Protein AF-A0A2M8GGN1-F1 (afdb_monomer)

Radius of gyration: 11.78 Å; Cα contacts (8 Å, |Δi|>4): 49; chains: 1; bounding box: 24×29×25 Å

Mean predicted aligned error: 3.82 Å

Secondary structure (DSSP, 8-state):
-HHHHHHHHHHHHS---HHHHHHHTTS-HHHHHHHHHHHHHHHHH-HHHHHHHHHHHHHHHH---

Structure (mmCIF, N/CA/C/O backbone):
data_AF-A0A2M8GGN1-F1
#
_entry.id   AF-A0A2M8GGN1-F1
#
loop_
_atom_site.group_PDB
_atom_site.id
_atom_site.type_symbol
_atom_site.label_atom_id
_atom_site.label_alt_id
_atom_site.label_comp_id
_atom_site.label_asym_id
_atom_site.label_entity_id
_atom_site.label_seq_id
_atom_site.pdbx_PDB_ins_code
_atom_site.Cartn_x
_atom_site.Cartn_y
_atom_site.Cartn_z
_atom_site.occupancy
_atom_site.B_iso_or_equiv
_atom_site.auth_seq_id
_atom_site.auth_comp_id
_atom_site.auth_asym_id
_atom_site.auth_atom_id
_atom_site.pdbx_PDB_model_num
ATOM 1 N N . MET A 1 1 ? -9.455 7.566 -5.939 1.00 68.44 1 MET A N 1
ATOM 2 C CA . MET A 1 1 ? -9.120 6.839 -4.692 1.00 68.44 1 MET A CA 1
ATOM 3 C C . MET A 1 1 ? -8.843 5.363 -4.935 1.00 68.44 1 MET A C 1
ATOM 5 O O . MET A 1 1 ? -7.812 4.892 -4.474 1.00 68.44 1 MET A O 1
ATOM 9 N N . THR A 1 2 ? -9.665 4.677 -5.733 1.00 85.38 2 THR A N 1
ATOM 10 C CA . THR A 1 2 ? -9.564 3.240 -6.052 1.00 85.38 2 THR A CA 1
ATOM 11 C C . THR A 1 2 ? -8.149 2.767 -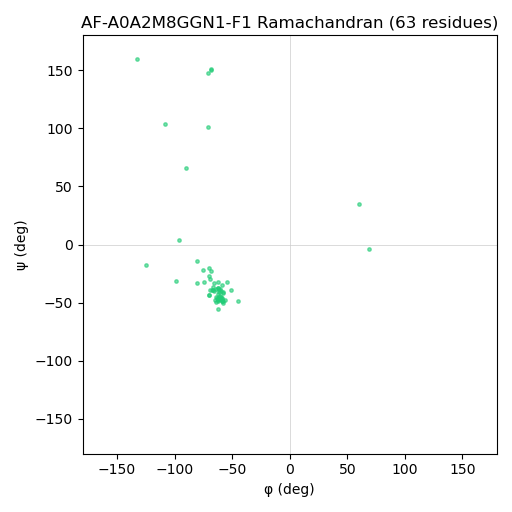6.395 1.00 85.38 2 THR A C 1
ATOM 13 O O . THR A 1 2 ? -7.653 1.845 -5.767 1.00 85.38 2 THR A O 1
ATOM 16 N N . ARG A 1 3 ? -7.430 3.471 -7.281 1.00 92.94 3 ARG A N 1
ATOM 17 C CA . ARG A 1 3 ? -6.057 3.101 -7.677 1.00 92.94 3 ARG A CA 1
ATOM 18 C C . ARG A 1 3 ? -5.059 3.032 -6.511 1.00 92.94 3 ARG A C 1
ATOM 20 O O . ARG A 1 3 ? -4.241 2.125 -6.479 1.00 92.94 3 ARG A O 1
ATOM 27 N N . LYS A 1 4 ? -5.115 3.969 -5.555 1.00 93.12 4 LYS A N 1
ATOM 28 C CA . LYS A 1 4 ? -4.197 3.986 -4.395 1.00 93.12 4 LYS A CA 1
ATOM 29 C C . LYS A 1 4 ? -4.483 2.816 -3.453 1.00 93.12 4 LYS A C 1
ATOM 31 O O . LYS A 1 4 ? -3.551 2.194 -2.963 1.00 93.12 4 LYS A O 1
ATOM 36 N N . VAL A 1 5 ? -5.767 2.511 -3.264 1.00 93.25 5 VAL A N 1
ATOM 37 C CA . VAL A 1 5 ? -6.239 1.366 -2.477 1.00 93.25 5 VAL A CA 1
ATOM 38 C C . VAL A 1 5 ? -5.785 0.054 -3.122 1.00 93.25 5 VAL A C 1
ATOM 40 O O . VAL A 1 5 ? -5.200 -0.779 -2.443 1.00 93.25 5 VAL A O 1
ATOM 43 N N . SER A 1 6 ? -5.938 -0.099 -4.441 1.00 94.44 6 SER A N 1
ATOM 44 C CA . SER A 1 6 ? -5.444 -1.279 -5.165 1.00 94.44 6 SER A CA 1
ATOM 45 C C . SER A 1 6 ? -3.929 -1.455 -5.034 1.00 94.44 6 SER A C 1
ATOM 47 O O . SER A 1 6 ? -3.474 -2.553 -4.741 1.00 94.44 6 SER A O 1
ATOM 49 N N . ILE A 1 7 ? -3.151 -0.378 -5.196 1.00 95.88 7 ILE A N 1
ATOM 50 C CA . ILE A 1 7 ? -1.690 -0.413 -5.028 1.00 95.88 7 ILE A CA 1
ATOM 51 C C . ILE A 1 7 ? -1.308 -0.870 -3.614 1.00 95.88 7 ILE A C 1
ATOM 53 O O . ILE A 1 7 ? -0.452 -1.742 -3.472 1.00 95.88 7 ILE A O 1
ATOM 57 N N . PHE A 1 8 ? -1.968 -0.323 -2.589 1.00 95.12 8 PHE A N 1
ATOM 58 C CA . PHE A 1 8 ? -1.755 -0.702 -1.192 1.00 95.12 8 PHE A CA 1
ATOM 59 C C . PHE A 1 8 ? -2.016 -2.194 -0.955 1.00 95.12 8 PHE A C 1
ATOM 61 O O . PHE A 1 8 ? -1.160 -2.887 -0.408 1.00 95.12 8 PHE A O 1
ATOM 68 N N . PHE A 1 9 ? -3.151 -2.715 -1.429 1.00 93.81 9 PHE A N 1
ATOM 69 C CA . PHE A 1 9 ? -3.484 -4.131 -1.268 1.00 93.81 9 PHE A CA 1
ATOM 70 C C . PHE A 1 9 ? -2.555 -5.052 -2.061 1.00 93.81 9 PHE A C 1
ATOM 72 O O . PHE A 1 9 ? -2.130 -6.078 -1.532 1.00 93.81 9 PHE A O 1
ATOM 79 N N . CYS A 1 10 ? -2.162 -4.677 -3.283 1.00 94.38 10 CYS A N 1
ATOM 80 C CA . CYS A 1 10 ? -1.144 -5.419 -4.023 1.00 94.38 10 CYS A CA 1
ATOM 81 C C . CYS A 1 10 ? 0.171 -5.465 -3.237 1.00 94.38 10 CYS A C 1
ATOM 83 O O . CYS A 1 10 ? 0.719 -6.545 -3.041 1.00 94.38 10 CYS A O 1
ATOM 85 N N . GLN A 1 11 ? 0.659 -4.332 -2.729 1.00 94.38 11 GLN A N 1
ATOM 86 C CA . GLN A 1 11 ? 1.904 -4.311 -1.960 1.00 94.38 11 GLN A CA 1
ATOM 87 C C . GLN A 1 11 ? 1.815 -5.164 -0.689 1.00 94.38 11 GLN A C 1
ATOM 89 O O . GLN A 1 11 ? 2.786 -5.828 -0.340 1.00 94.38 11 GLN A O 1
ATOM 94 N N . LYS A 1 12 ? 0.669 -5.142 -0.001 1.00 91.81 12 LYS A N 1
ATOM 95 C CA . LYS A 1 12 ? 0.499 -5.800 1.297 1.00 91.81 12 LYS A CA 1
ATOM 96 C C . LYS A 1 12 ? 0.234 -7.305 1.199 1.00 91.81 12 LYS A C 1
ATOM 98 O O . LYS A 1 12 ? 0.686 -8.037 2.072 1.00 91.81 12 LYS A O 1
ATOM 103 N N . TYR A 1 13 ? -0.464 -7.766 0.158 1.00 90.94 13 TYR A N 1
ATOM 104 C CA . TYR A 1 13 ? -0.961 -9.149 0.093 1.00 90.94 13 TYR A CA 1
ATOM 105 C C . TYR A 1 13 ? -0.543 -9.941 -1.150 1.00 90.94 13 TYR A C 1
ATOM 107 O O . TYR A 1 13 ? -0.630 -11.160 -1.126 1.00 90.94 13 TYR A O 1
ATOM 115 N N . SER A 1 14 ? -0.086 -9.308 -2.238 1.00 91.00 14 SER A N 1
ATOM 116 C CA . SER A 1 14 ? 0.171 -10.057 -3.486 1.00 91.00 14 SER A CA 1
ATOM 117 C C . SER A 1 14 ? 1.504 -10.811 -3.526 1.00 91.00 14 SER A C 1
ATOM 119 O O . SER A 1 14 ? 1.721 -11.596 -4.443 1.00 91.00 14 SER A O 1
ATOM 121 N N . GLY A 1 15 ? 2.435 -10.520 -2.612 1.00 92.06 15 GLY A N 1
ATOM 122 C CA . GLY A 1 15 ? 3.814 -11.023 -2.673 1.00 92.06 15 GLY A CA 1
ATOM 123 C C . GLY A 1 15 ? 4.664 -10.441 -3.816 1.00 92.06 15 GLY A C 1
ATOM 124 O O . GLY A 1 15 ? 5.858 -10.727 -3.892 1.00 92.06 15 GLY A O 1
ATOM 125 N N . ALA A 1 16 ? 4.090 -9.605 -4.688 1.00 95.38 16 ALA A N 1
ATOM 126 C CA . ALA A 1 16 ? 4.801 -8.996 -5.805 1.00 95.38 16 ALA A CA 1
ATOM 127 C C . ALA A 1 16 ? 5.803 -7.927 -5.343 1.00 95.38 16 ALA A C 1
ATOM 129 O O . ALA A 1 16 ? 5.577 -7.173 -4.391 1.00 95.38 16 ALA A O 1
ATOM 130 N N . LYS A 1 17 ? 6.906 -7.800 -6.081 1.00 96.88 17 LYS A N 1
ATOM 131 C CA . LYS A 1 17 ? 7.907 -6.755 -5.864 1.00 96.88 17 LYS A CA 1
ATOM 132 C C . LYS A 1 17 ? 7.327 -5.392 -6.235 1.00 96.88 17 LYS A C 1
ATOM 134 O O . LYS A 1 17 ? 6.561 -5.247 -7.185 1.00 96.88 17 LYS A O 1
ATOM 139 N N . LEU A 1 18 ? 7.800 -4.339 -5.566 1.00 97.06 18 LEU A N 1
ATOM 140 C CA . LEU A 1 18 ? 7.386 -2.955 -5.851 1.00 97.06 18 LEU A CA 1
ATOM 141 C C . LEU A 1 18 ? 7.580 -2.553 -7.320 1.00 97.06 18 LEU A C 1
ATOM 143 O O . LEU A 1 18 ? 6.816 -1.745 -7.841 1.00 97.06 18 LEU A O 1
ATOM 147 N N . LYS A 1 19 ? 8.604 -3.105 -7.982 1.00 97.38 19 LYS A N 1
ATOM 148 C CA . LYS A 1 19 ? 8.848 -2.892 -9.412 1.00 97.38 19 LYS A CA 1
ATOM 149 C C . LYS A 1 19 ? 7.726 -3.488 -10.268 1.00 97.38 19 LYS A C 1
ATOM 151 O O . LYS A 1 19 ? 7.187 -2.774 -11.100 1.00 97.38 19 LYS A O 1
ATOM 156 N N . GLU A 1 20 ? 7.326 -4.729 -10.001 1.00 97.81 20 GLU A N 1
ATOM 157 C CA . GLU A 1 20 ? 6.272 -5.442 -10.740 1.00 97.81 20 GLU A CA 1
ATOM 158 C C . GLU A 1 20 ? 4.902 -4.783 -10.534 1.00 97.81 20 GLU A C 1
ATOM 160 O O . GLU A 1 20 ? 4.124 -4.618 -11.472 1.00 97.81 20 GLU A O 1
ATOM 165 N N . ILE A 1 21 ? 4.614 -4.341 -9.305 1.00 97.56 21 ILE A N 1
ATOM 166 C CA . ILE A 1 21 ? 3.415 -3.547 -9.009 1.00 97.56 21 ILE A CA 1
ATOM 167 C C . ILE A 1 21 ? 3.480 -2.223 -9.778 1.00 97.56 21 ILE A C 1
ATOM 169 O O . ILE A 1 21 ? 2.520 -1.840 -10.441 1.00 97.56 21 ILE A O 1
ATOM 173 N N . GLY A 1 22 ? 4.619 -1.532 -9.728 1.00 97.25 22 GLY A N 1
ATOM 174 C CA . GLY A 1 22 ? 4.823 -0.277 -10.444 1.00 97.25 22 GLY A CA 1
ATOM 175 C C . GLY A 1 22 ? 4.568 -0.412 -11.943 1.00 97.25 22 GLY A C 1
ATOM 176 O O . GLY A 1 22 ? 3.797 0.367 -12.495 1.00 97.25 22 GLY A O 1
ATOM 177 N N . GLU A 1 23 ? 5.126 -1.444 -12.574 1.00 97.88 23 GLU A N 1
ATOM 178 C CA . GLU A 1 23 ? 4.916 -1.769 -13.988 1.00 97.88 23 GLU A CA 1
ATOM 179 C C . GLU A 1 23 ? 3.433 -2.001 -14.306 1.00 97.88 23 GLU A C 1
ATOM 181 O O . GLU A 1 23 ? 2.904 -1.351 -15.208 1.00 97.88 23 GLU A O 1
ATOM 186 N N . ARG A 1 24 ? 2.721 -2.818 -13.512 1.00 97.12 24 ARG A N 1
ATOM 187 C CA . ARG A 1 24 ? 1.270 -3.043 -13.693 1.00 97.12 24 ARG A CA 1
ATOM 188 C C . ARG A 1 24 ? 0.448 -1.761 -13.603 1.00 97.12 24 ARG A C 1
ATOM 190 O O . ARG A 1 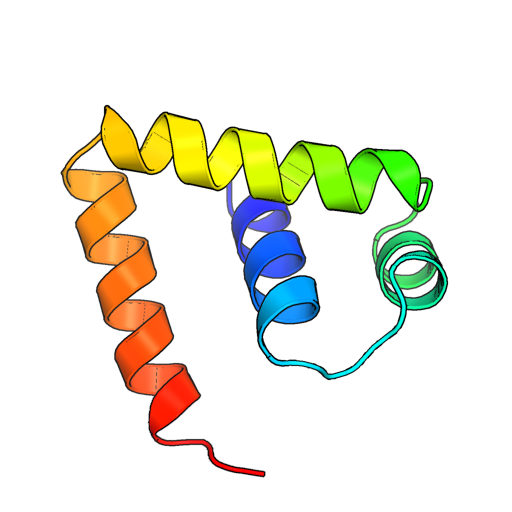24 ? -0.558 -1.623 -14.290 1.00 97.12 24 ARG A O 1
ATOM 197 N N . PHE A 1 25 ? 0.855 -0.830 -12.744 1.00 95.50 25 PHE A N 1
ATOM 198 C CA . PHE A 1 25 ? 0.164 0.441 -12.559 1.00 95.50 25 PHE A CA 1
ATOM 199 C C . PHE A 1 25 ? 0.774 1.586 -13.379 1.00 95.50 25 PHE A C 1
ATOM 201 O O . PHE A 1 25 ? 0.304 2.709 -13.224 1.00 95.50 25 PHE A O 1
ATOM 208 N N . GLY A 1 26 ? 1.787 1.367 -14.222 1.00 96.94 26 GLY A N 1
ATOM 209 C CA . GLY A 1 26 ? 2.454 2.425 -14.993 1.00 96.94 26 GLY A CA 1
ATOM 210 C C . GLY A 1 26 ? 3.109 3.519 -14.134 1.00 96.94 26 GLY A C 1
ATOM 211 O O . GLY A 1 26 ? 3.061 4.696 -14.487 1.00 96.94 26 GLY A O 1
ATOM 212 N N .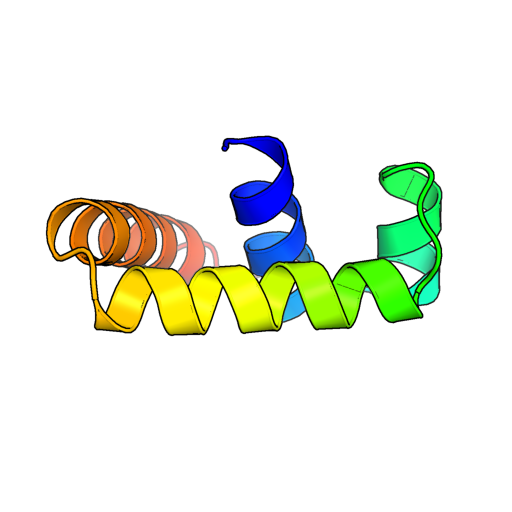 ILE A 1 27 ? 3.659 3.166 -12.969 1.00 96.75 27 ILE A N 1
ATOM 213 C CA . ILE A 1 27 ? 4.340 4.084 -12.041 1.00 96.75 27 ILE A CA 1
ATOM 214 C C . ILE A 1 27 ? 5.684 3.516 -11.577 1.00 96.75 27 ILE A C 1
ATOM 216 O O . ILE A 1 27 ? 5.929 2.316 -11.619 1.00 96.75 27 ILE A O 1
ATOM 220 N N . ARG A 1 28 ? 6.575 4.381 -11.082 1.00 97.19 28 ARG A N 1
ATOM 221 C CA . ARG A 1 28 ? 7.857 3.934 -10.514 1.00 97.19 28 ARG A CA 1
ATOM 222 C C . ARG A 1 28 ? 7.639 3.166 -9.208 1.00 97.19 28 ARG A C 1
ATOM 224 O O . ARG A 1 28 ? 6.734 3.491 -8.441 1.00 97.19 28 ARG A O 1
ATOM 231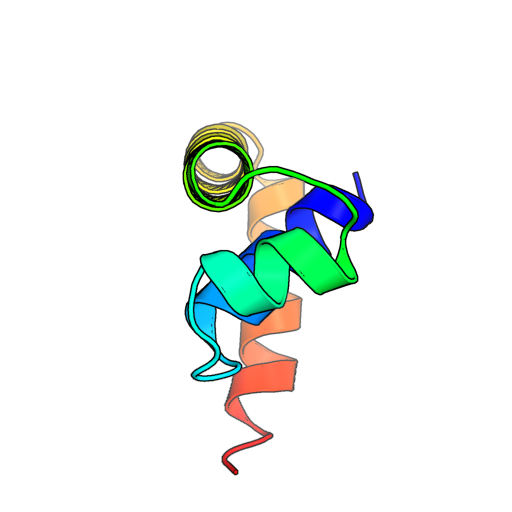 N N . ASN A 1 29 ? 8.537 2.235 -8.898 1.00 95.44 29 ASN A N 1
ATOM 232 C CA . ASN A 1 29 ? 8.562 1.506 -7.622 1.00 95.44 29 ASN A CA 1
ATOM 233 C C . ASN A 1 29 ? 8.509 2.437 -6.390 1.00 95.44 29 ASN A C 1
ATOM 235 O O . ASN A 1 29 ? 7.796 2.156 -5.435 1.00 95.44 29 ASN A O 1
ATOM 239 N N . VAL A 1 30 ? 9.191 3.587 -6.426 1.00 97.19 30 VAL A N 1
ATOM 240 C CA . VAL A 1 30 ? 9.140 4.589 -5.346 1.00 97.19 30 VAL A CA 1
ATOM 241 C C . VAL A 1 30 ? 7.724 5.150 -5.164 1.00 97.19 30 VAL A C 1
ATOM 243 O O . VAL A 1 30 ? 7.279 5.368 -4.038 1.00 97.19 30 VAL A O 1
ATOM 246 N N . ALA A 1 31 ? 6.987 5.350 -6.259 1.00 96.25 31 ALA A N 1
ATOM 247 C CA . ALA A 1 31 ? 5.614 5.843 -6.214 1.00 96.25 31 ALA A CA 1
ATOM 248 C C . ALA A 1 31 ? 4.640 4.804 -5.632 1.00 96.25 31 ALA A C 1
ATOM 250 O O . ALA A 1 31 ? 3.652 5.201 -5.020 1.00 96.25 31 ALA A O 1
ATOM 251 N N . VAL A 1 32 ? 4.935 3.503 -5.758 1.00 97.31 32 VAL A N 1
ATOM 252 C CA . VAL A 1 32 ? 4.189 2.422 -5.085 1.00 97.31 32 VAL A CA 1
ATOM 253 C C . VAL A 1 32 ? 4.312 2.571 -3.569 1.00 97.31 32 VAL A C 1
ATOM 255 O O . VAL A 1 32 ? 3.300 2.748 -2.894 1.00 97.31 32 VAL A O 1
ATOM 258 N N . SER A 1 33 ? 5.542 2.625 -3.041 1.00 96.50 33 SER A N 1
ATOM 259 C CA . SER A 1 33 ? 5.774 2.798 -1.598 1.00 96.50 33 SER A CA 1
ATOM 260 C C . SER A 1 33 ? 5.145 4.080 -1.055 1.00 96.50 33 SER A C 1
ATOM 262 O O . SER A 1 33 ? 4.533 4.078 0.014 1.00 96.50 33 SER A O 1
ATOM 264 N N . GLN A 1 34 ? 5.259 5.185 -1.798 1.00 97.31 34 GLN A N 1
ATOM 265 C CA . GLN A 1 34 ? 4.641 6.449 -1.401 1.00 97.31 34 GLN A CA 1
ATOM 266 C C . GLN A 1 34 ? 3.111 6.388 -1.423 1.00 97.31 34 GLN A C 1
ATOM 268 O O . GLN A 1 34 ? 2.474 6.963 -0.540 1.00 97.31 34 GLN A O 1
ATOM 273 N N . ALA A 1 35 ? 2.505 5.725 -2.413 1.00 95.69 35 ALA A N 1
ATOM 274 C CA . ALA A 1 35 ? 1.055 5.594 -2.498 1.00 95.69 35 ALA A CA 1
ATOM 275 C C . ALA A 1 35 ? 0.495 4.842 -1.287 1.00 95.69 35 ALA A C 1
ATOM 277 O O . ALA A 1 35 ? -0.468 5.319 -0.685 1.00 95.69 35 ALA A O 1
ATOM 278 N N . SER A 1 36 ? 1.138 3.739 -0.900 1.00 94.56 36 SER A N 1
ATOM 279 C CA . SER A 1 36 ? 0.757 2.952 0.274 1.00 94.56 36 SER A CA 1
ATOM 280 C C . SER A 1 36 ? 0.912 3.745 1.565 1.00 94.56 36 SER A C 1
ATOM 282 O O . SER A 1 36 ? -0.058 3.886 2.305 1.00 94.56 36 SER A O 1
ATOM 284 N N . ARG A 1 37 ? 2.069 4.387 1.787 1.00 95.50 37 ARG A N 1
ATOM 285 C CA . ARG A 1 37 ? 2.286 5.192 3.000 1.00 95.50 37 ARG A CA 1
ATOM 286 C C . ARG A 1 37 ? 1.307 6.361 3.120 1.00 95.50 37 ARG A C 1
ATOM 288 O O . ARG A 1 37 ? 0.802 6.637 4.201 1.00 95.50 37 ARG A O 1
ATOM 295 N N . ARG A 1 38 ? 1.002 7.052 2.016 1.00 95.75 38 ARG A N 1
ATOM 296 C CA . ARG A 1 38 ? 0.003 8.138 2.014 1.00 95.75 38 ARG A CA 1
ATOM 297 C C . ARG A 1 38 ? -1.407 7.628 2.299 1.00 95.75 38 ARG A C 1
ATOM 299 O O . ARG A 1 38 ? -2.198 8.367 2.875 1.00 95.75 38 ARG A O 1
ATOM 306 N N . LEU A 1 39 ? -1.737 6.412 1.865 1.00 94.56 39 LEU A N 1
ATOM 307 C CA . LEU A 1 39 ? -3.036 5.815 2.151 1.00 94.56 39 LEU A CA 1
ATOM 308 C C . LEU A 1 39 ? -3.164 5.453 3.634 1.00 94.56 39 LEU A C 1
ATOM 310 O O . LEU A 1 39 ? -4.191 5.766 4.224 1.00 94.56 39 LEU A O 1
ATOM 314 N N . GLU A 1 40 ? -2.123 4.872 4.234 1.00 93.38 40 GLU A N 1
ATOM 315 C CA . GLU A 1 40 ? -2.091 4.558 5.670 1.00 93.38 40 GLU A CA 1
ATOM 316 C C . GLU A 1 40 ? -2.229 5.811 6.534 1.00 93.38 40 GLU A C 1
ATOM 318 O O . GLU A 1 40 ? -3.062 5.841 7.434 1.00 93.38 40 GLU A O 1
ATOM 323 N N . LEU A 1 41 ? -1.468 6.868 6.224 1.00 95.94 41 LEU A N 1
ATOM 324 C CA . LEU A 1 41 ? -1.579 8.147 6.930 1.00 95.94 41 LEU A CA 1
ATOM 325 C C . LEU A 1 41 ? -2.996 8.713 6.825 1.00 95.94 41 LEU A C 1
ATOM 327 O O . LEU A 1 41 ? -3.600 9.053 7.837 1.00 95.94 41 LEU A O 1
ATOM 331 N N . LYS A 1 42 ? -3.568 8.722 5.614 1.00 94.75 42 LYS A N 1
ATOM 332 C CA . LYS A 1 42 ? -4.936 9.201 5.411 1.00 94.75 42 LYS A CA 1
ATOM 333 C C . LYS A 1 42 ? -5.961 8.355 6.172 1.00 94.75 42 LYS A C 1
ATOM 335 O O . LYS A 1 42 ? -6.921 8.900 6.696 1.00 94.75 42 LYS A O 1
ATOM 340 N N . ALA A 1 43 ? -5.773 7.040 6.254 1.00 93.06 43 ALA A N 1
ATOM 341 C CA . ALA A 1 43 ? -6.643 6.163 7.034 1.00 93.06 43 ALA A CA 1
ATOM 342 C C . ALA A 1 43 ? -6.493 6.365 8.555 1.00 93.06 43 ALA A C 1
ATOM 344 O O . 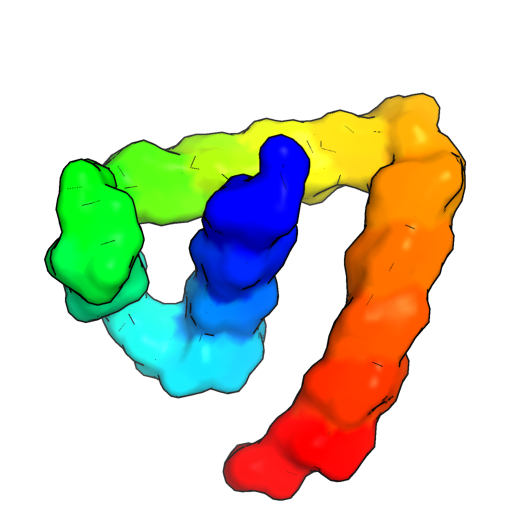ALA A 1 43 ? -7.396 6.009 9.306 1.00 93.06 43 ALA A O 1
ATOM 345 N N . GLY A 1 44 ? -5.380 6.939 9.020 1.00 93.62 44 GLY A N 1
ATOM 346 C CA . GLY A 1 44 ? -5.220 7.375 10.409 1.00 93.62 44 GLY A CA 1
ATOM 347 C C . GLY A 1 44 ? -6.098 8.578 10.768 1.00 93.62 44 GLY A C 1
ATOM 348 O O . GLY A 1 44 ? -6.521 8.696 11.913 1.00 93.62 44 GLY A O 1
ATOM 349 N N . GLU A 1 45 ? -6.401 9.430 9.788 1.00 95.50 45 GLU A N 1
ATOM 350 C CA . GLU A 1 45 ? -7.178 10.667 9.957 1.00 95.50 45 GLU A CA 1
ATOM 351 C C . GLU A 1 45 ? -8.658 10.497 9.565 1.00 95.50 45 GLU A C 1
ATOM 353 O O . GLU A 1 45 ? -9.539 11.137 10.134 1.00 95.50 45 GLU A O 1
ATOM 358 N N . ASP A 1 46 ? -8.946 9.627 8.594 1.00 95.06 46 ASP A N 1
ATOM 359 C CA . ASP A 1 46 ? -10.273 9.416 8.013 1.00 95.06 46 ASP A CA 1
ATOM 360 C C . ASP A 1 46 ? -10.859 8.065 8.450 1.00 95.06 46 ASP A C 1
ATOM 362 O O . ASP A 1 46 ? -10.513 6.995 7.933 1.00 95.06 46 ASP A O 1
ATOM 366 N N . GLN A 1 47 ? -11.798 8.121 9.397 1.00 93.94 47 GLN A N 1
ATOM 367 C CA . GLN A 1 47 ? -12.456 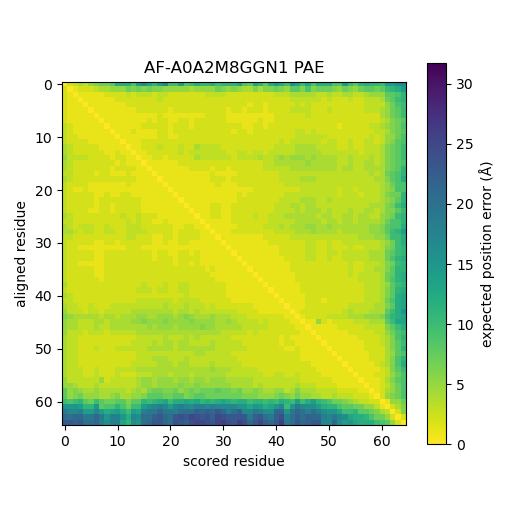6.940 9.954 1.00 93.94 47 GLN A CA 1
ATOM 368 C C . GLN A 1 47 ? -13.260 6.151 8.904 1.00 93.94 47 GLN A C 1
ATOM 370 O O . GLN A 1 47 ? -13.336 4.923 8.991 1.00 93.94 47 GLN A O 1
ATOM 375 N N . GLN A 1 48 ? -13.847 6.811 7.897 1.00 93.50 48 GLN A N 1
ATOM 376 C CA . GLN A 1 48 ? -14.573 6.117 6.827 1.00 93.50 48 GLN A CA 1
ATOM 377 C C . GLN A 1 48 ? -13.610 5.347 5.929 1.00 93.50 48 GLN A C 1
ATOM 379 O O . GLN A 1 48 ? -13.856 4.180 5.609 1.00 93.50 48 GLN A O 1
ATOM 384 N N . LEU A 1 49 ? -12.482 5.967 5.575 1.00 92.56 49 LEU A N 1
ATOM 385 C CA . LEU A 1 49 ? -11.433 5.309 4.806 1.00 92.56 49 LEU A CA 1
ATOM 386 C C . LEU A 1 49 ? -10.846 4.117 5.568 1.00 92.56 49 LEU A C 1
ATOM 388 O O . LEU A 1 49 ? -10.667 3.047 4.983 1.00 92.56 49 LEU A O 1
ATOM 392 N N . LYS A 1 50 ? -10.608 4.271 6.875 1.00 93.81 50 LYS A N 1
ATOM 393 C CA . LYS A 1 50 ? -10.151 3.185 7.748 1.00 93.81 50 LYS A CA 1
ATOM 394 C C . LYS A 1 50 ? -11.117 2.005 7.733 1.00 93.81 50 LYS A C 1
ATOM 396 O O . LYS A 1 50 ? -10.699 0.882 7.469 1.00 93.81 50 LYS A O 1
ATOM 401 N N . MET A 1 51 ? -12.412 2.258 7.941 1.00 93.62 51 MET A N 1
ATOM 402 C CA . MET A 1 51 ? -13.439 1.211 7.906 1.00 93.62 51 MET A CA 1
ATOM 403 C C . MET A 1 51 ? -13.505 0.503 6.547 1.00 93.62 51 MET A C 1
ATOM 405 O O . MET A 1 51 ? -13.652 -0.718 6.501 1.00 93.62 51 MET A O 1
ATOM 409 N N . MET A 1 52 ? -13.377 1.241 5.441 1.00 92.56 52 MET A N 1
ATOM 410 C CA . MET A 1 52 ? -13.346 0.654 4.099 1.00 92.56 52 MET A CA 1
ATOM 411 C C . MET A 1 52 ? -12.141 -0.278 3.916 1.00 92.56 52 MET A C 1
ATOM 413 O O . MET A 1 52 ? -12.309 -1.396 3.429 1.00 92.56 52 MET A O 1
ATOM 417 N N . ILE A 1 53 ? -10.942 0.157 4.321 1.00 92.12 53 ILE A N 1
ATOM 418 C CA . ILE A 1 53 ? -9.723 -0.659 4.244 1.00 92.12 53 ILE A CA 1
ATOM 419 C C . ILE A 1 53 ? -9.874 -1.907 5.112 1.00 92.12 53 ILE A C 1
ATOM 421 O O . ILE A 1 53 ? -9.679 -3.003 4.603 1.00 92.12 53 ILE A O 1
ATOM 425 N N . SER A 1 54 ? -10.309 -1.776 6.367 1.00 91.56 54 SER A N 1
ATOM 426 C CA . SER A 1 54 ? -10.484 -2.927 7.260 1.00 91.56 54 SER A CA 1
ATOM 427 C C . SER A 1 54 ? -11.494 -3.946 6.724 1.00 91.56 54 SER A C 1
ATOM 429 O O . SER A 1 54 ? -11.258 -5.146 6.818 1.00 91.56 54 SER A O 1
ATOM 431 N N . ARG A 1 55 ? -12.597 -3.505 6.099 1.00 91.88 55 ARG A N 1
ATOM 432 C CA . ARG A 1 55 ? -13.539 -4.426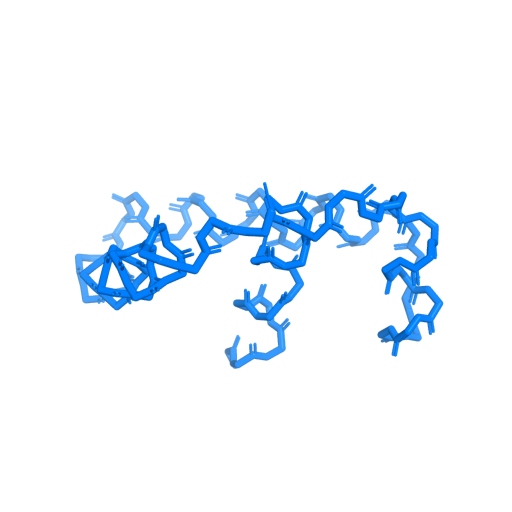 5.434 1.00 91.88 55 ARG A CA 1
ATOM 433 C C . ARG A 1 55 ? -12.866 -5.207 4.305 1.00 91.88 55 ARG A C 1
ATOM 435 O O . ARG A 1 55 ? -13.064 -6.412 4.199 1.00 91.88 55 ARG A O 1
ATOM 442 N N . LEU A 1 56 ? -12.067 -4.534 3.480 1.00 90.62 56 LEU A N 1
ATOM 443 C CA . LEU A 1 56 ? -11.324 -5.181 2.398 1.00 90.62 56 LEU A CA 1
ATOM 444 C C . LEU A 1 56 ? -10.237 -6.129 2.929 1.00 90.62 56 LEU A C 1
ATOM 446 O O . LEU A 1 56 ? -10.043 -7.196 2.358 1.00 90.62 56 LEU A O 1
ATOM 450 N N . GLU A 1 57 ? -9.576 -5.790 4.038 1.00 89.69 57 GLU A N 1
ATOM 451 C CA . GLU A 1 57 ? -8.612 -6.671 4.710 1.00 89.69 57 GLU A CA 1
ATOM 452 C C . GLU A 1 57 ? -9.267 -7.946 5.247 1.00 89.69 57 GLU A C 1
ATOM 454 O O . GLU A 1 57 ? -8.672 -9.013 5.133 1.00 89.69 57 GLU A O 1
ATOM 459 N N . VAL A 1 58 ? -10.493 -7.871 5.776 1.00 89.88 58 VAL A N 1
ATOM 460 C CA . VAL A 1 58 ? -11.255 -9.060 6.200 1.00 89.88 58 VAL A CA 1
ATOM 461 C C . VAL A 1 58 ? -11.570 -9.959 5.005 1.00 89.88 58 VAL A C 1
ATOM 463 O O . VAL A 1 58 ? -11.364 -11.169 5.078 1.00 89.88 58 VAL A O 1
ATOM 466 N N . VAL A 1 59 ? -12.022 -9.376 3.889 1.00 88.00 59 VAL A N 1
ATOM 467 C CA . VAL A 1 59 ? -12.323 -10.135 2.664 1.00 88.00 59 VAL A CA 1
ATOM 468 C C . VAL A 1 59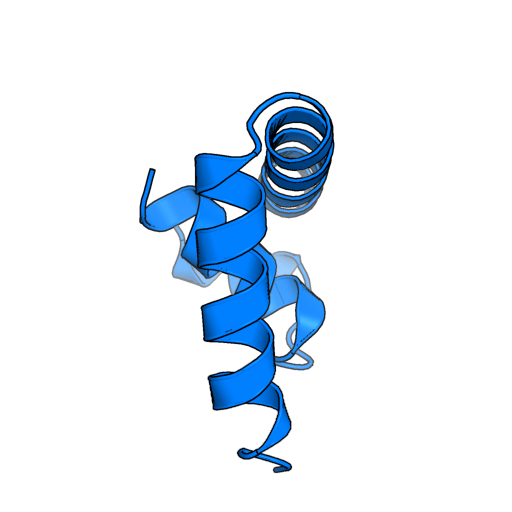 ? -11.063 -10.807 2.115 1.00 88.00 59 VAL A C 1
ATOM 470 O O . VAL A 1 59 ? -11.089 -11.995 1.812 1.00 88.00 59 VAL A O 1
ATOM 473 N N . LEU A 1 60 ? -9.949 -10.077 2.025 1.00 83.12 60 LEU A N 1
ATOM 474 C CA . LEU A 1 60 ? -8.691 -10.596 1.481 1.00 83.12 60 LEU A CA 1
ATOM 475 C C . LEU A 1 60 ? -7.971 -11.551 2.440 1.00 83.12 60 LEU A C 1
ATOM 477 O O . LEU A 1 60 ? -7.343 -12.497 1.987 1.00 83.12 60 LEU A O 1
ATOM 481 N N . GLY A 1 61 ? -8.085 -11.357 3.755 1.00 72.06 61 GLY A N 1
ATOM 482 C CA . GLY A 1 61 ? -7.515 -12.253 4.764 1.00 72.06 61 GLY A CA 1
ATOM 483 C C . GLY A 1 61 ? -8.187 -13.628 4.817 1.00 72.06 61 GLY A C 1
ATOM 484 O O . GLY A 1 61 ? -7.557 -14.593 5.246 1.00 72.06 61 GLY A O 1
ATOM 485 N N . GLY A 1 62 ? -9.437 -13.731 4.350 1.00 60.75 62 GLY A N 1
ATOM 486 C CA . GLY A 1 62 ? -10.111 -15.010 4.103 1.00 60.75 62 GLY A CA 1
ATOM 487 C C . GLY A 1 62 ? -9.621 -15.722 2.836 1.00 60.75 62 GLY A C 1
ATOM 488 O O . GLY A 1 62 ? -9.729 -16.941 2.738 1.00 60.75 62 GLY A O 1
ATOM 489 N N . VAL A 1 63 ? -9.025 -14.984 1.896 1.00 57.72 63 VAL A N 1
ATOM 490 C CA . VAL A 1 63 ? -8.366 -15.509 0.693 1.00 57.72 63 VAL A CA 1
ATOM 491 C C . VAL A 1 63 ? -6.896 -15.769 1.034 1.00 57.72 63 VAL A C 1
ATOM 493 O O . VAL A 1 63 ? -5.987 -15.087 0.567 1.00 57.72 63 VAL A O 1
ATOM 496 N N . ARG A 1 64 ? -6.648 -16.733 1.925 1.00 43.88 64 ARG A N 1
ATOM 497 C CA . ARG A 1 64 ? -5.296 -17.276 2.102 1.00 43.88 64 ARG A CA 1
ATOM 498 C C . ARG A 1 64 ? -4.966 -18.114 0.865 1.00 43.88 64 ARG A C 1
ATOM 500 O O . ARG A 1 64 ? -5.465 -19.230 0.747 1.00 43.88 64 ARG A O 1
ATOM 507 N N . CYS A 1 65 ? -4.190 -17.542 -0.053 1.00 45.25 65 CYS A N 1
ATOM 508 C CA . CYS A 1 65 ? -3.426 -18.301 -1.043 1.00 45.25 65 CYS A CA 1
ATOM 509 C C . CYS A 1 65 ? -2.228 -18.979 -0.372 1.00 45.25 65 CYS A C 1
ATOM 511 O O . CYS A 1 65 ? -1.657 -18.358 0.557 1.00 45.25 65 CYS A O 1
#

Foldseek 3Di:
DVLLLVLLCCVVQVPDQLCVSCVVSVHHSVVSVVSNVVLVVVLVVDVVSVVVSVVVCVVVVVVDD

Nearest PDB structures (foldseek):
  3pvv-assembly2_B  TM=8.797E-01  e=7.296E-03  Mycobacterium tuberculosis H37Ra
  1j1v-assembly1_A  TM=8.820E-01  e=4.078E-02  Escherichia coli
  7bhy-assembly1_A  TM=8.963E-01  e=9.370E-01  Bacillus subtilis subsp. subtilis str. 168
  7bhy-assembly2_C-2  TM=8.837E-01  e=1.532E+00  Bacillus subtilis subsp. subtilis str. 168
  5x80-assembly2_D  TM=4.957E-01  e=9.370E-01  Mycobacterium tuberculosis H37Rv

Sequence (65 aa):
M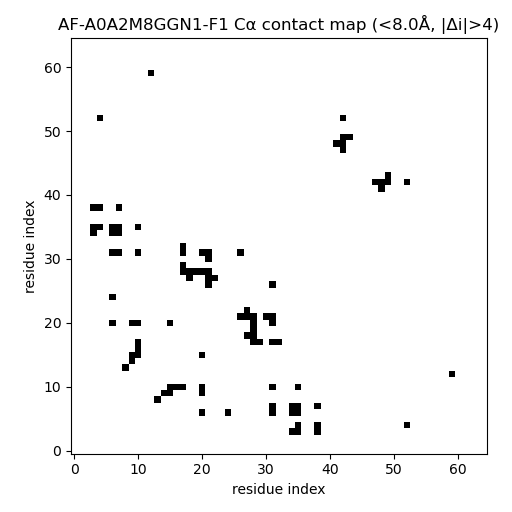TRKVSIFFCQKYSGAKLKEIGERFGIRNVAVSQASRRLELKAGEDQQLKMMISRLEVVLGGVRC

pLDDT: mean 90.79, std 11.29, range [43.88, 97.88]

Solvent-accessible surface area (backbone atoms only — not comparable to full-atom values): 3684 Å² total; per-residue (Å²): 112,68,69,46,54,51,52,32,50,41,63,74,69,62,81,55,53,51,55,62,52,8,60,77,68,77,44,55,37,68,54,44,57,50,37,32,53,52,48,54,56,46,31,74,76,32,67,69,56,33,52,54,50,53,53,50,48,54,58,50,65,71,60,73,125